Protein AF-A0A9Q1G756-F1 (afdb_monomer_lite)

Organism: Synaphobranchus kaupii (NCBI:txid118154)

Structure (mmCIF, N/CA/C/O backbone):
data_AF-A0A9Q1G756-F1
#
_entry.id   AF-A0A9Q1G756-F1
#
loop_
_atom_site.group_PDB
_atom_site.id
_atom_site.type_symbol
_atom_site.label_atom_id
_atom_site.label_alt_id
_atom_site.label_comp_id
_atom_site.label_asym_id
_atom_site.label_entity_id
_atom_site.label_seq_id
_atom_site.pdbx_PDB_ins_code
_atom_site.Cartn_x
_atom_site.Cartn_y
_atom_site.Cartn_z
_atom_site.occupancy
_atom_site.B_iso_or_equiv
_atom_site.auth_seq_id
_atom_site.auth_comp_id
_atom_site.auth_asym_id
_atom_site.auth_atom_id
_atom_site.pdbx_PDB_model_num
ATOM 1 N N . MET A 1 1 ? 41.871 5.205 4.330 1.00 36.72 1 MET A N 1
ATOM 2 C CA . MET A 1 1 ? 41.999 3.958 3.550 1.00 36.72 1 MET A CA 1
ATOM 3 C C . MET A 1 1 ? 41.182 4.096 2.281 1.00 36.72 1 MET A C 1
ATOM 5 O O . MET A 1 1 ? 39.964 4.141 2.360 1.00 36.72 1 MET A O 1
ATOM 9 N N . LEU A 1 2 ? 41.856 4.218 1.143 1.00 30.52 2 LEU A N 1
ATOM 10 C CA . LEU A 1 2 ? 41.270 4.150 -0.192 1.00 30.52 2 LEU A CA 1
ATOM 11 C C . LEU A 1 2 ? 41.919 2.942 -0.859 1.00 30.52 2 LEU A C 1
ATOM 13 O O . LEU A 1 2 ? 43.144 2.889 -0.937 1.00 30.52 2 LEU A O 1
ATOM 17 N N . ILE A 1 3 ? 41.120 1.962 -1.270 1.00 39.44 3 ILE A N 1
ATOM 18 C CA . ILE A 1 3 ? 41.608 0.823 -2.048 1.00 39.44 3 ILE A CA 1
ATOM 19 C C . ILE A 1 3 ? 41.191 1.074 -3.495 1.00 39.44 3 ILE A C 1
ATOM 21 O O . ILE A 1 3 ? 40.016 0.964 -3.834 1.00 39.44 3 ILE A O 1
ATOM 25 N N . LEU A 1 4 ? 42.160 1.451 -4.330 1.00 35.72 4 LEU A N 1
ATOM 26 C CA . LEU A 1 4 ? 42.050 1.381 -5.784 1.00 35.72 4 LEU A CA 1
ATOM 27 C C . LEU A 1 4 ? 42.491 -0.019 -6.217 1.00 35.72 4 LEU A C 1
ATOM 29 O O . LEU A 1 4 ? 43.625 -0.413 -5.955 1.00 35.72 4 LEU A O 1
ATOM 33 N N . TYR A 1 5 ? 41.611 -0.757 -6.891 1.00 41.09 5 TYR A N 1
ATOM 34 C CA . TYR A 1 5 ? 42.001 -1.968 -7.608 1.00 41.09 5 TYR A CA 1
ATOM 35 C C . TYR A 1 5 ? 42.396 -1.591 -9.035 1.00 41.09 5 TYR A C 1
ATOM 37 O O . TYR A 1 5 ? 41.554 -1.212 -9.846 1.00 41.09 5 TYR A O 1
ATOM 45 N N . GLN A 1 6 ? 43.689 -1.698 -9.326 1.00 36.59 6 GLN A N 1
ATOM 46 C CA . GLN A 1 6 ? 44.251 -1.627 -10.668 1.00 36.59 6 GLN A CA 1
ATOM 47 C C . GLN A 1 6 ? 44.538 -3.063 -11.115 1.00 36.59 6 GLN A C 1
ATOM 49 O O . GLN A 1 6 ? 45.403 -3.726 -10.547 1.00 36.59 6 GLN A O 1
ATOM 54 N N . TYR A 1 7 ? 43.787 -3.572 -12.093 1.00 43.84 7 TYR A N 1
ATOM 55 C CA . TYR A 1 7 ? 44.081 -4.867 -12.706 1.00 43.84 7 TYR A CA 1
ATOM 56 C C . TYR A 1 7 ? 45.117 -4.679 -13.816 1.00 43.84 7 TYR A C 1
ATOM 58 O O . TYR A 1 7 ? 44.884 -3.965 -14.790 1.00 43.84 7 TYR A O 1
ATOM 66 N N . VAL A 1 8 ? 46.271 -5.321 -13.642 1.00 44.47 8 VAL A N 1
ATOM 67 C CA . VAL A 1 8 ? 47.322 -5.461 -14.652 1.00 44.47 8 VAL A CA 1
ATOM 68 C C . VAL A 1 8 ? 46.972 -6.673 -15.515 1.00 44.47 8 VAL A C 1
ATOM 70 O O . VAL A 1 8 ? 46.872 -7.781 -14.994 1.00 44.47 8 VAL A O 1
ATOM 73 N N . ALA A 1 9 ? 46.786 -6.479 -16.820 1.00 40.88 9 ALA A N 1
ATOM 74 C CA . ALA A 1 9 ? 46.689 -7.572 -17.786 1.00 40.88 9 ALA A CA 1
ATOM 75 C C . ALA A 1 9 ? 48.068 -7.803 -18.430 1.00 40.88 9 ALA A C 1
ATOM 77 O O . ALA A 1 9 ? 48.611 -6.859 -19.010 1.00 40.88 9 ALA A O 1
ATOM 78 N N . PRO A 1 10 ? 48.652 -9.013 -18.365 1.00 44.59 10 PRO A N 1
ATOM 79 C CA . PRO A 1 10 ? 49.836 -9.341 -19.139 1.00 44.59 10 PRO A CA 1
ATOM 80 C C . PRO A 1 10 ? 49.457 -10.061 -20.442 1.00 44.59 10 PRO A C 1
ATOM 82 O O . PRO A 1 10 ? 48.796 -11.092 -20.417 1.00 44.59 10 PRO A O 1
ATOM 85 N N . GLY A 1 11 ? 49.964 -9.537 -21.561 1.00 39.94 11 GLY A N 1
ATOM 86 C CA . GLY A 1 11 ? 50.503 -10.352 -22.655 1.00 39.94 11 GLY A CA 1
ATOM 87 C C . GLY A 1 11 ? 49.522 -10.965 -23.658 1.00 39.94 11 GLY A C 1
ATOM 88 O O . GLY A 1 11 ? 48.897 -11.988 -23.415 1.00 39.94 11 GLY A O 1
ATOM 89 N N . VAL A 1 12 ? 49.514 -10.395 -24.862 1.00 44.78 12 VAL A N 1
ATOM 90 C CA . VAL A 1 12 ? 49.176 -11.089 -26.114 1.00 44.78 12 VAL A CA 1
ATOM 91 C C . VAL A 1 12 ? 50.293 -12.083 -26.482 1.00 44.78 12 VAL A C 1
ATOM 93 O O . VAL A 1 12 ? 51.453 -11.727 -26.309 1.00 44.78 12 VAL A O 1
ATOM 96 N N . MET A 1 13 ? 49.967 -13.296 -26.965 1.00 34.03 13 MET A N 1
ATOM 97 C CA . MET A 1 13 ? 50.535 -13.969 -28.163 1.00 34.03 13 MET A CA 1
ATOM 98 C C . MET A 1 13 ? 50.013 -15.424 -28.332 1.00 34.03 13 MET A C 1
ATOM 100 O O . MET A 1 13 ? 49.962 -16.206 -27.389 1.00 34.03 13 MET A O 1
ATOM 104 N N . ASN A 1 14 ? 49.650 -15.740 -29.581 1.00 42.47 14 ASN A N 1
ATOM 105 C CA . ASN A 1 14 ? 49.096 -16.969 -30.186 1.00 42.47 14 ASN A CA 1
ATOM 106 C C . ASN A 1 14 ? 49.758 -18.328 -29.853 1.00 42.47 14 ASN A C 1
ATOM 108 O O . ASN A 1 14 ? 50.977 -18.437 -29.922 1.00 42.47 14 ASN A O 1
ATOM 112 N N . PHE A 1 15 ? 48.941 -19.394 -29.774 1.00 35.62 15 PHE A N 1
ATOM 113 C CA . PHE A 1 15 ? 49.249 -20.749 -30.281 1.00 35.62 15 PHE A CA 1
ATOM 114 C C . PHE A 1 15 ? 47.938 -21.472 -30.662 1.00 35.62 15 PHE A C 1
ATOM 116 O O . PHE A 1 15 ? 46.960 -21.402 -29.923 1.00 35.62 15 PHE A O 1
ATOM 123 N N . GLY A 1 16 ? 47.886 -22.097 -31.843 1.00 35.12 16 GLY A N 1
ATOM 124 C CA . GLY A 1 16 ? 46.659 -22.654 -32.429 1.00 35.12 16 GLY A CA 1
ATOM 125 C C . GLY A 1 16 ? 46.392 -24.149 -32.190 1.00 35.12 16 GLY A C 1
ATOM 126 O O . GLY A 1 16 ? 47.225 -24.860 -31.632 1.00 35.12 16 GLY A O 1
ATOM 127 N N . SER A 1 17 ? 45.260 -24.582 -32.781 1.00 37.69 17 SER A N 1
ATOM 128 C CA . SER A 1 17 ? 44.783 -25.953 -33.105 1.00 37.69 17 SER A CA 1
ATOM 129 C C . SER A 1 17 ? 43.887 -26.678 -32.075 1.00 37.69 17 SER A C 1
ATOM 131 O O . SER A 1 17 ? 44.065 -26.461 -30.881 1.00 37.69 17 SER A O 1
ATOM 133 N N . PRO A 1 18 ? 43.024 -27.649 -32.470 1.00 44.88 18 PRO A N 1
ATOM 134 C CA . PRO A 1 18 ? 42.264 -27.848 -33.716 1.00 44.88 18 PRO A CA 1
ATOM 135 C C . PRO A 1 18 ? 40.736 -27.991 -33.474 1.00 44.88 18 PRO A C 1
ATOM 137 O O . PRO A 1 18 ? 40.260 -28.110 -32.350 1.00 44.88 18 PRO A O 1
ATOM 140 N N . HIS A 1 19 ? 39.971 -28.006 -34.569 1.00 44.47 19 HIS A N 1
ATOM 141 C CA . HIS A 1 19 ? 38.538 -28.325 -34.655 1.00 44.47 19 HIS A CA 1
ATOM 142 C C . HIS A 1 19 ? 38.054 -29.434 -33.696 1.00 44.47 19 HIS A C 1
ATOM 144 O O . HIS A 1 19 ? 38.423 -30.598 -33.847 1.00 44.47 19 HIS A O 1
ATOM 150 N N . GLY A 1 20 ? 37.121 -29.083 -32.808 1.00 36.59 20 GLY A N 1
ATOM 151 C CA . GLY A 1 20 ? 36.162 -30.005 -32.206 1.00 36.59 20 GLY A CA 1
ATOM 152 C C . GLY A 1 20 ? 34.765 -29.622 -32.683 1.00 36.59 20 GLY A C 1
ATOM 153 O O . GLY A 1 20 ? 34.235 -28.595 -32.272 1.00 36.59 20 GLY A O 1
ATOM 154 N N . TYR A 1 21 ? 34.205 -30.420 -33.589 1.00 43.97 21 TYR A N 1
ATOM 155 C CA . TYR A 1 21 ? 32.816 -30.322 -34.026 1.00 43.97 21 TYR A CA 1
ATOM 156 C C . TYR A 1 21 ? 31.887 -30.571 -32.829 1.00 43.97 21 TYR A C 1
ATOM 158 O O . TYR A 1 21 ? 31.721 -31.716 -32.414 1.00 43.97 21 TYR A O 1
ATOM 166 N N . LEU A 1 22 ? 31.262 -29.521 -32.296 1.00 41.31 22 LEU A N 1
ATOM 167 C CA . LEU A 1 22 ? 29.959 -29.655 -31.655 1.00 41.31 22 LEU A CA 1
ATOM 168 C C . LEU A 1 22 ? 28.920 -29.179 -32.661 1.00 41.31 22 LEU A C 1
ATOM 170 O O . LEU A 1 22 ? 28.837 -28.001 -32.997 1.00 41.31 22 LEU A O 1
ATOM 174 N N . VAL A 1 23 ? 28.191 -30.153 -33.190 1.00 47.12 23 VAL A N 1
ATOM 175 C CA . VAL A 1 23 ? 26.960 -29.948 -33.940 1.00 47.12 23 VAL A CA 1
ATOM 176 C C . VAL A 1 23 ? 25.918 -29.483 -32.922 1.00 47.12 23 VAL A C 1
ATOM 178 O O . VAL A 1 23 ? 25.383 -30.303 -32.183 1.00 47.12 23 VAL A O 1
ATOM 181 N N . GLU A 1 24 ? 25.665 -28.179 -32.847 1.00 44.66 24 GLU A N 1
ATOM 182 C CA . GLU A 1 24 ? 24.368 -27.672 -32.389 1.00 44.66 24 GLU A CA 1
ATOM 183 C C . GLU A 1 24 ? 23.542 -27.374 -33.642 1.00 44.66 24 GLU A C 1
ATOM 185 O O . GLU A 1 24 ? 23.528 -26.269 -34.177 1.00 44.66 24 GLU A O 1
ATOM 190 N N . ASP A 1 25 ? 22.938 -28.442 -34.154 1.00 52.09 25 ASP A N 1
ATOM 191 C CA . ASP A 1 25 ? 21.842 -28.400 -35.113 1.00 52.09 25 ASP A CA 1
ATOM 192 C C . ASP A 1 25 ? 20.594 -27.906 -34.372 1.00 52.09 25 ASP A C 1
ATOM 194 O O . ASP A 1 25 ? 19.955 -28.681 -33.666 1.00 52.09 25 ASP A O 1
ATOM 198 N N . ASP A 1 26 ? 20.331 -26.596 -34.434 1.00 50.38 26 ASP A N 1
ATOM 199 C CA . ASP A 1 26 ? 18.970 -26.032 -34.352 1.00 50.38 26 ASP A CA 1
ATOM 200 C C . ASP A 1 26 ? 18.929 -24.548 -34.792 1.00 50.38 26 ASP A C 1
ATOM 202 O O . ASP A 1 26 ? 18.211 -23.703 -34.246 1.00 50.38 26 ASP A O 1
ATOM 206 N N . THR A 1 27 ? 19.737 -24.187 -35.794 1.00 51.59 27 THR A N 1
ATOM 207 C CA . THR A 1 27 ? 19.573 -22.911 -36.499 1.00 51.59 27 THR A CA 1
ATOM 208 C C . THR A 1 27 ? 18.469 -23.060 -37.549 1.00 51.59 27 THR A C 1
ATOM 210 O O . THR A 1 27 ? 18.607 -23.847 -38.480 1.00 51.59 27 THR A O 1
ATOM 213 N N . ASP A 1 28 ? 17.417 -22.245 -37.407 1.00 54.31 28 ASP A N 1
ATOM 214 C CA . ASP A 1 28 ? 16.529 -21.765 -38.487 1.00 54.31 28 ASP A CA 1
ATOM 215 C C . ASP A 1 28 ? 15.147 -22.429 -38.697 1.00 54.31 28 ASP A C 1
ATOM 217 O O . ASP A 1 28 ? 14.664 -22.531 -39.824 1.00 54.31 28 ASP A O 1
ATOM 221 N N . ILE A 1 29 ? 14.409 -22.761 -37.627 1.00 57.50 29 ILE A N 1
ATOM 222 C CA . ILE A 1 29 ? 12.973 -23.136 -37.736 1.00 57.50 29 ILE A CA 1
ATOM 223 C C . ILE A 1 29 ? 12.011 -21.931 -37.862 1.00 57.50 29 ILE A C 1
ATOM 225 O O . ILE A 1 29 ? 10.841 -22.107 -38.207 1.00 57.50 29 ILE A O 1
ATOM 229 N N . PHE A 1 30 ? 12.464 -20.689 -37.664 1.00 50.50 30 PHE A N 1
ATOM 230 C CA . PHE A 1 30 ? 11.600 -19.509 -37.813 1.00 50.50 30 PHE A CA 1
ATOM 231 C C . PHE A 1 30 ? 12.101 -18.570 -38.916 1.00 50.50 30 PHE A C 1
ATOM 233 O O . PHE A 1 30 ? 13.183 -17.995 -38.782 1.00 50.50 30 PHE A O 1
ATOM 240 N N . PRO A 1 31 ? 11.326 -18.366 -40.002 1.00 55.72 31 PRO A N 1
ATOM 241 C CA . PRO A 1 31 ? 11.677 -17.395 -41.017 1.00 55.72 31 PRO A CA 1
ATOM 242 C C . PRO A 1 31 ? 11.458 -16.000 -40.428 1.00 55.72 31 PRO A C 1
ATOM 244 O O . PRO A 1 31 ? 10.339 -15.623 -40.086 1.00 55.72 31 PRO A O 1
ATOM 247 N N . THR A 1 32 ? 12.551 -15.242 -40.356 1.00 59.50 32 THR A N 1
ATOM 248 C CA . THR A 1 32 ? 12.702 -13.860 -39.869 1.00 59.50 32 THR A CA 1
ATOM 249 C C . THR A 1 32 ? 12.809 -13.691 -38.341 1.00 59.50 32 THR A C 1
ATOM 251 O O . THR A 1 32 ? 11.870 -13.999 -37.606 1.00 59.50 32 THR A O 1
ATOM 254 N N . PRO A 1 33 ? 13.939 -13.154 -37.832 1.00 55.47 33 PRO A N 1
ATOM 255 C CA . PRO A 1 33 ? 14.019 -12.692 -36.458 1.00 55.47 33 PRO A CA 1
ATOM 256 C C . PRO A 1 33 ? 13.146 -11.442 -36.305 1.00 55.47 33 PRO A C 1
ATOM 258 O O . PRO A 1 33 ? 13.544 -10.339 -36.670 1.00 55.47 33 PRO A O 1
ATOM 261 N N . ASP A 1 34 ? 11.948 -11.656 -35.762 1.00 59.81 34 ASP A N 1
ATOM 262 C CA . ASP A 1 34 ? 11.254 -10.743 -34.856 1.00 59.81 34 ASP A CA 1
ATOM 263 C C . ASP A 1 34 ? 12.194 -9.709 -34.192 1.00 59.81 34 ASP A C 1
ATOM 265 O O . ASP A 1 34 ? 12.816 -10.134 -33.214 1.00 59.81 34 ASP A O 1
ATOM 269 N N . PRO A 1 35 ? 12.385 -8.430 -34.595 1.00 62.31 35 PRO A N 1
ATOM 270 C CA . PRO A 1 35 ? 13.198 -7.508 -33.788 1.00 62.31 35 PRO A CA 1
ATOM 271 C C . PRO A 1 35 ? 12.649 -7.324 -32.356 1.00 62.31 35 PRO A C 1
ATOM 273 O O . PRO A 1 35 ? 13.359 -6.829 -31.479 1.00 62.31 35 PRO A O 1
ATOM 276 N N . HIS A 1 36 ? 11.413 -7.762 -32.093 1.00 65.88 36 HIS A N 1
ATOM 277 C CA . HIS A 1 36 ? 10.785 -7.841 -30.777 1.00 65.88 36 HIS A CA 1
ATOM 278 C C . HIS A 1 36 ? 10.785 -9.245 -30.144 1.00 65.88 36 HIS A C 1
ATOM 280 O O . HIS A 1 36 ? 10.188 -9.421 -29.074 1.00 65.88 36 HIS A O 1
ATOM 286 N N . TYR A 1 37 ? 11.443 -10.250 -30.734 1.00 64.50 37 TYR A N 1
ATOM 287 C CA . TYR A 1 37 ? 11.501 -11.591 -30.151 1.00 64.50 37 TYR A CA 1
ATOM 288 C C . TYR A 1 37 ? 12.429 -11.622 -28.933 1.00 64.50 37 TYR A C 1
ATOM 290 O O . TYR A 1 37 ? 13.636 -11.844 -29.010 1.00 64.50 37 TYR A O 1
ATOM 298 N N . VAL A 1 38 ? 11.832 -11.412 -27.763 1.00 74.56 38 VAL A N 1
ATOM 299 C CA . VAL A 1 38 ? 12.474 -11.654 -26.472 1.00 74.56 38 VAL A CA 1
ATOM 300 C C . VAL A 1 38 ? 12.180 -13.094 -26.062 1.00 74.56 38 VAL A C 1
ATOM 302 O O . VAL A 1 38 ? 11.015 -13.486 -25.986 1.00 74.56 38 VAL A O 1
ATOM 305 N N . LYS A 1 39 ? 13.220 -13.882 -25.758 1.00 82.69 39 LYS A N 1
ATOM 306 C CA . LYS A 1 39 ? 13.091 -15.244 -25.211 1.00 82.69 39 LYS A CA 1
ATOM 307 C C . LYS A 1 39 ? 12.186 -15.222 -23.970 1.00 82.69 39 LYS A C 1
ATOM 309 O O . LYS A 1 39 ? 12.564 -14.670 -22.937 1.00 82.69 39 LYS A O 1
ATOM 314 N N . LYS A 1 40 ? 10.990 -15.810 -24.067 1.00 85.50 40 LYS A N 1
ATOM 315 C CA . LYS A 1 40 ? 10.018 -15.879 -22.963 1.00 85.50 40 LYS A CA 1
ATOM 316 C C . LYS A 1 40 ? 10.264 -17.128 -22.121 1.00 85.50 40 LYS A C 1
ATOM 318 O O . LYS A 1 40 ? 10.485 -18.209 -22.659 1.00 85.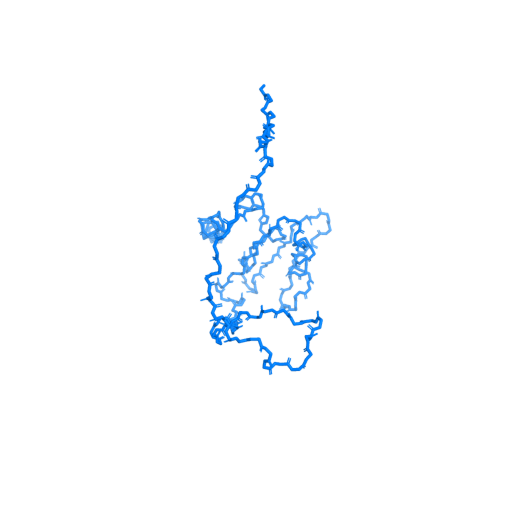50 40 LYS A O 1
ATOM 323 N N . TYR A 1 41 ? 10.212 -16.978 -20.802 1.00 88.12 41 TYR A N 1
ATOM 324 C CA . TYR A 1 41 ? 10.204 -18.113 -19.883 1.00 88.12 41 TYR A CA 1
ATOM 325 C C . TYR A 1 41 ? 8.810 -18.758 -19.860 1.00 88.12 41 TYR A C 1
ATOM 327 O O . TYR A 1 41 ? 7.801 -18.050 -19.862 1.00 88.12 41 TYR A O 1
ATOM 335 N N . TYR A 1 42 ? 8.750 -20.091 -19.836 1.00 90.31 42 TYR A N 1
ATOM 336 C CA . TYR A 1 42 ? 7.492 -20.834 -19.763 1.00 90.31 42 TYR A CA 1
ATOM 337 C C . TYR A 1 42 ? 7.007 -20.909 -18.313 1.00 90.31 42 TYR A C 1
ATOM 339 O O . TYR A 1 42 ? 7.456 -21.750 -17.537 1.00 90.31 42 TYR A O 1
ATOM 347 N N . PHE A 1 43 ? 6.079 -20.025 -17.951 1.00 93.00 43 PHE A N 1
ATOM 348 C CA . PHE A 1 43 ? 5.400 -20.070 -16.658 1.00 93.00 43 PHE A CA 1
ATOM 349 C C . PHE A 1 43 ? 4.194 -21.023 -16.714 1.00 93.00 43 PHE A C 1
ATOM 351 O O . PHE A 1 43 ? 3.389 -20.918 -17.644 1.00 93.00 43 PHE A O 1
ATOM 358 N N . PRO A 1 44 ? 4.013 -21.932 -15.737 1.00 93.00 44 PRO A N 1
ATOM 359 C CA . PRO A 1 44 ? 2.771 -22.687 -15.612 1.00 93.00 44 PRO A CA 1
ATOM 360 C C . PRO A 1 44 ? 1.611 -21.742 -15.260 1.00 93.00 44 PRO A C 1
ATOM 362 O O . PRO A 1 44 ? 1.813 -20.713 -14.619 1.00 93.00 44 PRO A O 1
ATOM 365 N N . ILE A 1 45 ? 0.376 -22.106 -15.623 1.00 92.44 45 ILE A N 1
ATOM 366 C CA . ILE A 1 45 ? -0.821 -21.255 -15.429 1.00 92.44 45 ILE A CA 1
ATOM 367 C C . ILE A 1 45 ? -0.969 -20.802 -13.968 1.00 92.44 45 ILE A C 1
ATOM 369 O O . ILE A 1 45 ? -1.260 -19.637 -13.711 1.00 92.44 45 ILE A O 1
ATOM 373 N N . ARG A 1 46 ? -0.650 -21.683 -13.011 1.00 91.81 46 ARG A N 1
ATOM 374 C CA . ARG A 1 46 ? -0.652 -21.378 -11.569 1.00 91.81 46 ARG A CA 1
ATOM 375 C C . ARG A 1 46 ? 0.265 -20.218 -11.161 1.00 91.81 46 ARG A C 1
ATOM 377 O O . ARG A 1 46 ? 0.036 -19.610 -10.124 1.00 91.81 46 ARG A O 1
ATOM 384 N N . ASP A 1 47 ? 1.304 -19.911 -11.937 1.00 91.81 47 ASP A N 1
ATOM 385 C CA . ASP A 1 47 ? 2.225 -18.804 -11.653 1.00 91.81 47 ASP A CA 1
ATOM 386 C C . ASP A 1 47 ? 1.740 -17.482 -12.263 1.00 91.81 47 ASP A C 1
ATOM 388 O O . ASP A 1 47 ? 2.142 -16.414 -11.804 1.00 91.81 47 ASP A O 1
ATOM 392 N N . LEU A 1 48 ? 0.849 -17.551 -13.256 1.00 92.94 48 LEU A N 1
ATOM 393 C CA . LEU A 1 48 ? 0.256 -16.396 -13.932 1.00 92.94 48 LEU A CA 1
ATOM 394 C C . LEU A 1 48 ? -1.066 -15.968 -13.288 1.00 92.94 48 LEU A C 1
ATOM 396 O O . LEU A 1 48 ? -1.350 -14.776 -13.185 1.00 92.94 48 LEU A O 1
ATOM 400 N N . GLU A 1 49 ? -1.874 -16.929 -12.842 1.00 93.88 49 GLU A N 1
ATOM 401 C CA . GLU A 1 49 ? -3.168 -16.655 -12.229 1.00 93.88 49 GLU A CA 1
ATOM 402 C C . GLU A 1 49 ? -2.990 -16.153 -10.788 1.00 93.88 49 GLU A C 1
ATOM 404 O O . GLU A 1 49 ? -2.412 -16.819 -9.923 1.00 93.88 49 GLU A O 1
ATOM 409 N N . ARG A 1 50 ? -3.457 -14.929 -10.530 1.00 93.81 50 ARG A N 1
ATOM 410 C CA . ARG A 1 50 ? -3.420 -14.271 -9.217 1.00 93.81 50 ARG A CA 1
ATOM 411 C C . ARG A 1 50 ? -4.807 -13.743 -8.877 1.00 93.81 50 ARG A C 1
ATOM 413 O O . ARG A 1 50 ? -5.028 -12.537 -8.806 1.00 93.81 50 ARG A O 1
ATOM 420 N N . THR A 1 51 ? -5.738 -14.667 -8.691 1.00 93.19 51 THR A N 1
ATOM 421 C CA . THR A 1 51 ? -7.091 -14.361 -8.225 1.00 93.19 51 THR A CA 1
ATOM 422 C C . THR A 1 51 ? -7.113 -14.474 -6.705 1.00 93.19 51 THR A C 1
ATOM 424 O O . THR A 1 51 ? -6.848 -15.542 -6.159 1.00 93.19 51 THR A O 1
ATOM 427 N N . VAL A 1 52 ? -7.383 -13.363 -6.020 1.00 93.38 52 VAL A N 1
ATOM 428 C CA . VAL A 1 52 ? -7.522 -13.305 -4.559 1.00 93.38 52 VAL A CA 1
ATOM 429 C C . VAL A 1 52 ? -8.894 -12.725 -4.255 1.00 93.38 52 VAL A C 1
ATOM 431 O O . VAL A 1 52 ? -9.202 -11.624 -4.711 1.00 93.38 52 VAL A O 1
ATOM 434 N N . ASP A 1 53 ? -9.707 -13.462 -3.502 1.00 94.44 53 ASP A N 1
ATOM 435 C CA . ASP A 1 53 ? -10.956 -12.940 -2.952 1.00 94.44 53 ASP A CA 1
ATOM 436 C C . ASP A 1 53 ? -10.614 -12.071 -1.738 1.00 94.44 53 ASP A C 1
ATOM 438 O O . ASP A 1 53 ? -10.260 -12.584 -0.681 1.00 94.44 53 ASP A O 1
ATOM 442 N N . PHE A 1 54 ? -10.568 -10.754 -1.938 1.00 94.31 54 PHE A N 1
ATOM 443 C CA . PHE A 1 54 ? -10.126 -9.809 -0.915 1.00 94.31 54 PHE A CA 1
ATOM 444 C C . PHE A 1 54 ? -11.315 -9.285 -0.108 1.00 94.31 54 PHE A C 1
ATOM 446 O O . PHE A 1 54 ? -12.105 -8.469 -0.598 1.00 94.31 54 PHE A O 1
ATOM 453 N N . GLU A 1 55 ? -11.395 -9.669 1.165 1.00 93.81 55 GLU A N 1
ATOM 454 C CA . GLU A 1 55 ? -12.475 -9.254 2.050 1.00 93.81 55 GLU A CA 1
ATOM 455 C C . GLU A 1 55 ? -12.082 -8.020 2.878 1.00 93.81 55 GLU A C 1
ATOM 457 O O . GLU A 1 55 ? -11.576 -8.099 4.000 1.00 93.81 55 GLU A O 1
ATOM 462 N N . ILE A 1 56 ? -12.395 -6.823 2.368 1.00 93.00 56 ILE A N 1
ATOM 463 C CA . ILE A 1 56 ? -12.084 -5.568 3.082 1.00 93.00 56 ILE A CA 1
ATOM 464 C C . ILE A 1 56 ? -12.764 -5.464 4.461 1.00 93.00 56 ILE A C 1
ATOM 466 O O . ILE A 1 56 ? -12.232 -4.824 5.372 1.00 93.00 56 ILE A O 1
ATOM 470 N N . LYS A 1 57 ? -13.939 -6.088 4.624 1.00 91.56 57 LYS A N 1
ATOM 471 C CA . LYS A 1 57 ? -14.702 -6.128 5.886 1.00 91.56 57 LYS A CA 1
ATOM 472 C C . LYS A 1 57 ? -14.200 -7.208 6.855 1.00 91.56 57 LYS A C 1
ATOM 474 O O . LYS A 1 57 ? -14.529 -7.123 8.039 1.00 91.56 57 LYS A O 1
ATOM 479 N N . GLY A 1 58 ? -13.433 -8.173 6.352 1.00 91.62 58 GLY A N 1
ATOM 480 C CA . GLY A 1 58 ? -12.821 -9.256 7.110 1.00 91.62 58 GLY A CA 1
ATOM 481 C C . GLY A 1 58 ? -11.511 -8.827 7.759 1.00 91.62 58 GLY A C 1
ATOM 482 O O . GLY A 1 58 ? -11.351 -7.676 8.168 1.00 91.62 58 GLY A O 1
ATOM 483 N N . GLU A 1 59 ? -10.559 -9.753 7.827 1.00 91.50 59 GLU A N 1
ATOM 484 C CA . GLU A 1 59 ? -9.247 -9.553 8.461 1.00 91.50 59 GLU A CA 1
ATOM 485 C C . GLU A 1 59 ? -8.109 -9.344 7.445 1.00 91.50 59 GLU A C 1
ATOM 487 O O . GLU A 1 59 ? -6.963 -9.109 7.829 1.00 91.50 59 GLU A O 1
ATOM 492 N N . ASP A 1 60 ? -8.411 -9.339 6.144 1.00 94.94 60 ASP A N 1
ATOM 493 C CA . ASP A 1 60 ? -7.396 -9.259 5.092 1.00 94.94 60 ASP A CA 1
ATOM 494 C C . ASP A 1 60 ? -6.684 -7.909 5.078 1.00 94.94 60 ASP A C 1
ATOM 496 O O . ASP A 1 60 ? -7.314 -6.851 5.191 1.00 94.94 60 ASP A O 1
ATOM 500 N N . VAL A 1 61 ? -5.359 -7.929 4.922 1.00 95.56 61 VAL A N 1
ATOM 501 C CA . VAL A 1 61 ? -4.532 -6.720 4.849 1.00 95.56 61 VAL A CA 1
ATOM 502 C C . VAL A 1 61 ? -3.618 -6.782 3.637 1.00 95.56 61 VAL A C 1
ATOM 504 O O . VAL A 1 61 ? -2.829 -7.710 3.477 1.00 95.56 61 VAL A O 1
ATOM 507 N N . ILE A 1 62 ? -3.658 -5.733 2.817 1.00 96.94 62 ILE A N 1
ATOM 508 C CA . ILE A 1 62 ? -2.695 -5.545 1.731 1.00 96.94 62 ILE A CA 1
ATOM 509 C C . ILE A 1 62 ? -1.432 -4.907 2.305 1.00 96.94 62 ILE A C 1
ATOM 511 O O . ILE A 1 62 ? -1.492 -3.838 2.913 1.00 96.94 62 ILE A O 1
ATOM 515 N N . VAL A 1 63 ? -0.274 -5.523 2.073 1.00 97.50 63 VAL A N 1
ATOM 516 C CA . VAL A 1 63 ? 1.033 -4.975 2.458 1.00 97.50 63 VAL A CA 1
ATOM 517 C C . VAL A 1 63 ? 1.763 -4.494 1.210 1.00 97.50 63 VAL A C 1
ATOM 519 O O . VAL A 1 63 ? 2.148 -5.289 0.357 1.00 97.50 63 VAL A O 1
ATOM 522 N N . PHE A 1 64 ? 1.976 -3.183 1.098 1.00 98.06 64 PHE A N 1
ATOM 523 C CA . PHE A 1 64 ? 2.721 -2.601 -0.015 1.00 98.06 64 PHE A CA 1
ATOM 524 C C . PHE A 1 64 ? 4.205 -2.430 0.337 1.00 98.06 64 PHE A C 1
ATOM 526 O O . PHE A 1 64 ? 4.591 -1.477 1.024 1.00 98.06 64 PHE A O 1
ATOM 533 N N . LEU A 1 65 ? 5.038 -3.336 -0.182 1.00 97.88 65 LEU A N 1
ATOM 534 C CA . LEU A 1 65 ? 6.498 -3.245 -0.128 1.00 97.88 65 LEU A CA 1
ATOM 535 C C . LEU A 1 65 ? 6.991 -2.194 -1.135 1.00 97.88 65 LEU A C 1
ATOM 537 O O . LEU A 1 65 ? 6.901 -2.370 -2.349 1.00 97.88 65 LEU A O 1
ATOM 541 N N . HIS A 1 66 ? 7.519 -1.078 -0.629 1.00 97.50 66 HIS A N 1
ATOM 542 C CA . HIS A 1 66 ? 7.951 0.053 -1.452 1.00 97.50 66 HIS A CA 1
ATOM 543 C C . HIS A 1 66 ? 9.471 0.063 -1.666 1.00 97.50 66 HIS A C 1
ATOM 545 O O . HIS A 1 66 ? 10.216 0.665 -0.888 1.00 97.50 66 HIS A O 1
ATOM 551 N N . ILE A 1 67 ? 9.915 -0.511 -2.787 1.00 96.94 67 ILE A N 1
ATOM 552 C CA . ILE A 1 67 ? 11.318 -0.466 -3.227 1.00 96.94 67 ILE A CA 1
ATOM 553 C C . ILE A 1 67 ? 11.655 0.933 -3.751 1.00 96.94 67 ILE A C 1
ATOM 555 O O . ILE A 1 67 ? 10.878 1.568 -4.470 1.00 96.94 67 ILE A O 1
ATOM 559 N N . GLN A 1 68 ? 12.828 1.436 -3.391 1.00 96.62 68 GLN A N 1
ATOM 560 C CA . GLN A 1 68 ? 13.266 2.781 -3.747 1.00 96.62 68 GLN A CA 1
ATOM 561 C C . GLN A 1 68 ? 13.326 2.971 -5.268 1.00 96.62 68 GLN A C 1
ATOM 563 O O . GLN A 1 68 ? 13.707 2.077 -6.012 1.00 96.62 68 GLN A O 1
ATOM 568 N N . LYS A 1 69 ? 12.944 4.169 -5.726 1.00 97.12 69 LYS A N 1
ATOM 569 C CA . LYS A 1 69 ? 13.017 4.601 -7.136 1.00 97.12 69 LYS A CA 1
ATOM 570 C C . LYS A 1 69 ? 12.187 3.781 -8.141 1.00 97.12 69 LYS A C 1
ATOM 572 O O . LYS A 1 69 ? 12.286 4.035 -9.331 1.00 97.12 69 LYS A O 1
ATOM 577 N N . THR A 1 70 ? 11.275 2.928 -7.678 1.00 97.50 70 THR A N 1
ATOM 578 C CA . THR A 1 70 ? 10.369 2.122 -8.529 1.00 97.50 70 THR A CA 1
ATOM 579 C C . THR A 1 70 ? 9.025 2.796 -8.840 1.00 97.50 70 THR A C 1
ATOM 581 O O . THR A 1 70 ? 8.052 2.142 -9.194 1.00 97.50 70 THR A O 1
ATOM 584 N N . GLY A 1 71 ? 8.906 4.113 -8.638 1.00 97.25 71 GLY A N 1
ATOM 585 C CA . GLY A 1 71 ? 7.618 4.808 -8.784 1.00 97.25 71 GLY A CA 1
ATOM 586 C C . GLY A 1 71 ? 6.606 4.517 -7.664 1.00 97.25 71 GLY A C 1
ATOM 587 O O . GLY A 1 71 ? 5.467 4.982 -7.724 1.00 97.25 71 GLY A O 1
ATOM 588 N N . GLY A 1 72 ? 7.015 3.840 -6.584 1.00 96.81 72 GLY A N 1
ATOM 589 C CA . GLY A 1 72 ? 6.126 3.483 -5.474 1.00 96.81 72 GLY A CA 1
ATOM 590 C C . GLY A 1 72 ? 5.505 4.666 -4.718 1.00 96.81 72 GLY A C 1
ATOM 591 O O . GLY A 1 72 ? 4.509 4.501 -4.021 1.00 96.81 72 GLY A O 1
ATOM 592 N N . THR A 1 73 ? 6.015 5.891 -4.895 1.00 95.81 73 THR A N 1
ATOM 593 C CA . THR A 1 73 ? 5.332 7.105 -4.408 1.00 95.81 73 THR A CA 1
ATOM 594 C C . THR A 1 73 ? 4.034 7.374 -5.173 1.00 95.81 73 THR A C 1
ATOM 596 O O . THR A 1 73 ? 3.029 7.699 -4.549 1.00 95.81 73 THR A O 1
ATOM 599 N N . THR A 1 74 ? 4.036 7.223 -6.498 1.00 97.31 74 THR A N 1
ATOM 600 C CA . THR A 1 74 ? 2.835 7.388 -7.329 1.00 97.31 74 THR A CA 1
ATOM 601 C C . THR A 1 74 ? 1.870 6.238 -7.084 1.00 97.31 74 THR A C 1
ATOM 603 O O . THR A 1 74 ? 0.711 6.471 -6.751 1.00 97.31 74 THR A O 1
ATOM 606 N N . PHE A 1 75 ? 2.369 5.000 -7.136 1.00 98.00 75 PHE A N 1
ATOM 607 C CA . PHE A 1 75 ? 1.547 3.818 -6.885 1.00 98.00 75 PHE A CA 1
ATOM 608 C C . PHE A 1 75 ? 0.917 3.838 -5.485 1.00 98.00 75 PHE A C 1
ATOM 610 O O . PHE A 1 75 ? -0.289 3.675 -5.338 1.00 98.00 75 PHE A O 1
ATOM 617 N N . GLY A 1 76 ? 1.701 4.160 -4.452 1.00 96.81 76 GLY A N 1
ATOM 618 C CA . GLY A 1 76 ? 1.192 4.263 -3.089 1.00 96.81 76 GLY A CA 1
ATOM 619 C C . GLY A 1 76 ? 0.128 5.351 -2.908 1.00 96.81 76 GLY A C 1
ATOM 620 O O . GLY A 1 76 ? -0.783 5.158 -2.110 1.00 96.81 76 GLY A O 1
ATOM 621 N N . ARG A 1 77 ? 0.207 6.475 -3.640 1.00 96.31 77 ARG A N 1
ATOM 622 C CA . ARG A 1 77 ? -0.860 7.494 -3.638 1.00 96.31 77 ARG A CA 1
ATOM 623 C C . ARG A 1 77 ? -2.140 6.955 -4.265 1.00 96.31 77 ARG A C 1
ATOM 625 O O . ARG A 1 77 ? -3.206 7.155 -3.697 1.00 96.31 77 ARG A O 1
ATOM 632 N N . HIS A 1 78 ? -2.036 6.218 -5.371 1.0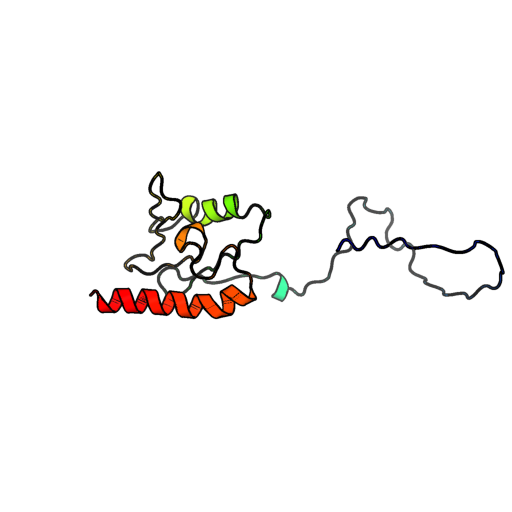0 96.94 78 HIS A N 1
ATOM 633 C CA . HIS A 1 78 ? -3.201 5.587 -5.989 1.00 96.94 78 HIS A CA 1
ATOM 634 C C . HIS A 1 78 ? -3.907 4.608 -5.046 1.00 96.94 78 HIS A C 1
ATOM 636 O O . HIS A 1 78 ? -5.133 4.613 -5.010 1.00 96.94 78 HIS A O 1
ATOM 642 N N . LEU A 1 79 ? -3.166 3.849 -4.230 1.00 96.94 79 LEU A N 1
ATOM 643 C CA . LEU A 1 79 ? -3.765 2.931 -3.252 1.00 96.94 79 LEU A CA 1
ATOM 644 C C . LEU A 1 79 ? -4.637 3.638 -2.205 1.00 96.94 79 LEU A C 1
ATOM 646 O O . LEU A 1 79 ? -5.632 3.072 -1.765 1.00 96.94 79 LEU A O 1
ATOM 650 N N . VAL A 1 80 ? -4.279 4.861 -1.802 1.00 96.62 80 VAL A N 1
ATOM 651 C CA . VAL A 1 80 ? -5.015 5.605 -0.765 1.00 96.62 80 VAL A CA 1
ATOM 652 C C . VAL A 1 80 ? -6.037 6.600 -1.325 1.00 96.62 80 VAL A C 1
ATOM 654 O O . VAL A 1 80 ? -6.948 6.983 -0.601 1.00 96.62 80 VAL A O 1
ATOM 657 N N . GLN A 1 81 ? -5.902 7.031 -2.585 1.00 95.00 81 GLN A N 1
ATOM 658 C CA . GLN A 1 81 ? -6.744 8.081 -3.185 1.00 95.00 81 GLN A CA 1
ATOM 659 C C . GLN A 1 81 ? -7.624 7.607 -4.349 1.00 95.00 81 GLN A C 1
ATOM 661 O O . GLN A 1 81 ? -8.666 8.210 -4.587 1.00 95.00 81 GLN A O 1
ATOM 666 N N . ASN A 1 82 ? -7.234 6.555 -5.078 1.00 94.56 82 ASN A N 1
ATOM 667 C CA . ASN A 1 82 ? -7.842 6.217 -6.375 1.00 94.56 82 ASN A CA 1
ATOM 668 C C . ASN A 1 82 ? -8.480 4.821 -6.426 1.00 94.56 82 ASN A C 1
ATOM 670 O O . ASN A 1 82 ? -8.930 4.396 -7.491 1.00 94.56 82 ASN A O 1
ATOM 674 N N . VAL A 1 83 ? -8.540 4.105 -5.304 1.00 93.12 83 VAL A N 1
ATOM 675 C CA . VAL A 1 83 ? -9.292 2.849 -5.210 1.00 93.12 83 VAL A CA 1
ATOM 676 C C . VAL A 1 83 ? -10.759 3.173 -4.931 1.00 93.12 83 VAL A C 1
ATOM 678 O O . VAL A 1 83 ? -11.070 3.964 -4.042 1.00 93.12 83 VAL A O 1
ATOM 681 N N . ARG A 1 84 ? -11.674 2.565 -5.692 1.00 92.31 84 ARG A N 1
ATOM 682 C CA . ARG A 1 84 ? -13.119 2.697 -5.463 1.00 92.31 84 ARG A CA 1
ATOM 683 C C . ARG A 1 84 ? -13.523 1.810 -4.288 1.00 92.31 84 ARG A C 1
ATOM 685 O O . ARG A 1 84 ? -13.566 0.594 -4.428 1.00 92.31 84 ARG A O 1
ATOM 692 N N . LEU A 1 85 ? -13.793 2.426 -3.142 1.00 91.75 85 LEU A N 1
ATOM 693 C CA . LEU A 1 85 ? -14.139 1.754 -1.889 1.00 91.75 85 LEU A CA 1
ATOM 694 C C . LEU A 1 85 ? -15.500 2.236 -1.384 1.00 91.75 85 LEU A C 1
ATOM 696 O O . LEU A 1 85 ? -15.884 3.373 -1.647 1.00 91.75 85 LEU A O 1
ATOM 700 N N . GLU A 1 86 ? -16.188 1.396 -0.607 1.00 90.19 86 GLU A N 1
ATOM 701 C CA . GLU A 1 86 ? -17.402 1.794 0.125 1.00 90.19 86 GLU A CA 1
ATOM 702 C C . GLU A 1 86 ? -17.101 2.935 1.110 1.00 90.19 86 GLU A C 1
ATOM 704 O O . GLU A 1 86 ? -17.852 3.901 1.203 1.00 90.19 86 GLU A O 1
ATOM 709 N N . VAL A 1 87 ? -15.956 2.845 1.797 1.00 92.44 87 VAL A N 1
ATOM 710 C CA . VAL A 1 87 ? -15.432 3.888 2.684 1.00 92.44 87 VAL A CA 1
ATOM 711 C C . VAL A 1 87 ? -14.032 4.287 2.197 1.00 92.44 87 VAL A C 1
ATOM 713 O O . VAL A 1 87 ? -13.118 3.460 2.260 1.00 92.44 87 VAL A O 1
ATOM 716 N N . PRO A 1 88 ? -13.833 5.518 1.689 1.00 94.62 88 PRO A N 1
ATOM 717 C CA . PRO A 1 88 ? -12.527 5.980 1.227 1.00 94.62 88 PRO A CA 1
ATOM 718 C C . PRO A 1 88 ? -11.576 6.274 2.398 1.00 94.62 88 PRO A C 1
ATOM 720 O O . PRO A 1 88 ? -12.004 6.503 3.530 1.00 94.62 88 PRO A O 1
ATOM 723 N N . CYS A 1 89 ? -10.269 6.311 2.126 1.00 95.88 89 CYS A N 1
ATOM 724 C CA . CYS A 1 89 ? -9.289 6.737 3.125 1.00 95.88 89 CYS A CA 1
ATOM 725 C C . CYS A 1 89 ? -9.419 8.241 3.439 1.00 95.88 89 CYS A C 1
ATOM 727 O O . CYS A 1 89 ? -9.546 9.061 2.531 1.00 95.88 89 CYS A O 1
ATOM 729 N N . ASP A 1 90 ? -9.289 8.625 4.714 1.00 95.06 90 ASP A N 1
ATOM 730 C CA . ASP A 1 90 ? -9.227 10.035 5.133 1.00 95.06 90 ASP A CA 1
ATOM 731 C C . ASP A 1 90 ? -7.794 10.571 4.970 1.00 95.06 90 ASP A C 1
ATOM 733 O O . ASP A 1 90 ? -6.896 10.258 5.762 1.00 95.06 90 ASP A O 1
ATOM 737 N N . CYS A 1 91 ? -7.566 11.356 3.915 1.00 95.44 91 CYS A N 1
ATOM 738 C CA . CYS A 1 91 ? -6.296 12.012 3.607 1.00 95.44 91 CYS A CA 1
ATOM 739 C C . CYS A 1 91 ? -6.400 13.526 3.848 1.00 95.44 91 CYS A C 1
ATOM 741 O O . CYS A 1 91 ? -6.901 14.263 2.999 1.00 95.44 91 CYS A O 1
ATOM 743 N N . ARG A 1 92 ? -5.868 14.021 4.970 1.00 92.69 92 ARG A N 1
ATOM 744 C CA . ARG A 1 92 ? -5.904 15.458 5.290 1.00 92.69 92 ARG A CA 1
ATOM 745 C C . ARG A 1 92 ? -4.782 16.235 4.591 1.00 92.69 92 ARG A C 1
ATOM 747 O O . ARG A 1 92 ? -3.630 15.791 4.640 1.00 92.69 92 ARG A O 1
ATOM 754 N N . PRO A 1 93 ? -5.060 17.421 4.014 1.00 89.81 93 PRO A N 1
ATOM 755 C CA . PRO A 1 93 ? -4.020 18.296 3.477 1.00 89.81 93 PRO A CA 1
ATOM 756 C C . PRO A 1 93 ? -2.939 18.588 4.526 1.00 89.81 93 PRO A C 1
ATOM 758 O O . PRO A 1 93 ? -3.238 18.844 5.690 1.00 89.81 93 PRO A O 1
ATOM 761 N N . GLY A 1 94 ? -1.669 18.506 4.129 1.00 89.06 94 GLY A N 1
ATOM 762 C CA . GLY A 1 94 ? -0.519 18.688 5.025 1.00 89.06 94 GLY A CA 1
ATOM 763 C C . GLY A 1 94 ? -0.073 17.424 5.773 1.00 89.06 94 GLY A C 1
ATOM 764 O O . GLY A 1 94 ? 1.080 17.351 6.201 1.00 89.06 94 GLY A O 1
ATOM 765 N N . GLN A 1 95 ? -0.911 16.385 5.866 1.00 90.62 95 GLN A N 1
ATOM 766 C CA . GLN A 1 95 ? -0.496 15.094 6.413 1.00 90.62 95 GLN A CA 1
ATOM 767 C C . GLN A 1 95 ? 0.025 14.175 5.308 1.00 90.62 95 GLN A C 1
ATOM 769 O O . GLN A 1 95 ? -0.624 13.931 4.296 1.00 90.62 95 GLN A O 1
ATOM 774 N N . LYS A 1 96 ? 1.218 13.608 5.521 1.00 90.69 96 LYS A N 1
ATOM 775 C CA . LYS A 1 96 ? 1.792 12.596 4.616 1.00 90.69 96 LYS A CA 1
ATOM 776 C C . LYS A 1 96 ? 1.155 11.214 4.785 1.00 90.69 96 LYS A C 1
ATOM 778 O O . LYS A 1 96 ? 1.488 10.321 4.020 1.00 90.69 96 LYS A O 1
ATOM 783 N N . LYS A 1 97 ? 0.315 11.012 5.800 1.00 95.31 97 LYS A N 1
ATOM 784 C CA . LYS A 1 97 ? -0.299 9.729 6.142 1.00 95.31 97 LYS A CA 1
ATOM 785 C C . LYS A 1 97 ? -1.814 9.892 6.113 1.00 95.31 97 LYS A C 1
ATOM 787 O O . LYS A 1 97 ? -2.335 10.770 6.791 1.00 95.31 97 LYS A O 1
ATOM 792 N N . CYS A 1 98 ? -2.479 9.041 5.354 1.00 96.06 98 CYS A N 1
ATOM 793 C CA . CYS A 1 98 ? -3.919 8.891 5.312 1.00 96.06 98 CYS A CA 1
ATOM 794 C C . CYS A 1 98 ? -4.379 7.819 6.298 1.00 96.06 98 CYS A C 1
ATOM 796 O O . CYS A 1 98 ? -3.620 6.931 6.691 1.00 96.06 98 CYS A O 1
ATOM 798 N N . THR A 1 99 ? -5.649 7.880 6.669 1.00 95.31 99 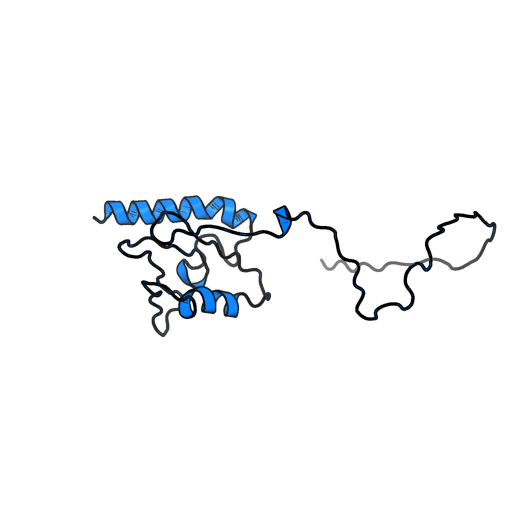THR A N 1
ATOM 799 C CA . THR A 1 99 ? -6.280 6.901 7.546 1.00 95.31 99 THR A CA 1
ATOM 800 C C . THR A 1 99 ? -7.188 6.000 6.716 1.00 95.31 99 THR A C 1
ATOM 802 O O . THR A 1 99 ? -8.248 6.431 6.276 1.00 95.31 99 THR A O 1
ATOM 805 N N . CYS A 1 100 ? -6.759 4.760 6.479 1.00 95.44 100 CYS A N 1
ATOM 806 C CA . CYS A 1 100 ? -7.478 3.784 5.656 1.00 95.44 100 CYS A CA 1
ATOM 807 C C . CYS A 1 100 ? -8.120 2.714 6.537 1.00 95.44 100 CYS A C 1
ATOM 809 O O . CYS A 1 100 ? -7.528 1.659 6.758 1.00 95.44 100 CYS A O 1
ATOM 811 N N . TYR A 1 101 ? -9.303 3.005 7.071 1.00 94.69 101 TYR A N 1
ATOM 812 C CA . TYR A 1 101 ? -10.016 2.064 7.928 1.00 94.69 101 TYR A CA 1
ATOM 813 C C . TYR A 1 101 ? -10.952 1.147 7.150 1.00 94.69 101 TYR A C 1
ATOM 815 O O . TYR A 1 101 ? -11.427 1.486 6.067 1.00 94.69 101 TYR A O 1
ATOM 823 N N . ARG A 1 102 ? -11.207 -0.030 7.722 1.00 94.25 102 ARG A N 1
ATOM 824 C CA . ARG A 1 102 ? -12.263 -0.934 7.268 1.00 94.25 102 ARG A CA 1
ATOM 825 C C . ARG A 1 102 ? -13.640 -0.285 7.472 1.00 94.25 102 ARG A C 1
ATOM 827 O O . ARG A 1 102 ? -13.819 0.482 8.424 1.00 94.25 102 ARG A O 1
ATOM 834 N N . PRO A 1 103 ? -14.650 -0.631 6.658 1.00 92.81 103 PRO A N 1
ATOM 835 C CA . PRO A 1 103 ? -16.029 -0.262 6.955 1.00 92.81 103 PRO A CA 1
ATOM 836 C C . PRO A 1 103 ? -16.423 -0.760 8.356 1.00 92.81 103 PRO A C 1
ATOM 838 O O . PRO A 1 103 ? -16.167 -1.909 8.706 1.00 92.81 103 PRO A O 1
ATOM 841 N N . ASN A 1 104 ? -17.034 0.101 9.173 1.00 88.62 104 ASN A N 1
ATOM 842 C CA . ASN A 1 104 ? -17.528 -0.209 10.528 1.00 88.62 104 ASN A CA 1
ATOM 843 C C . ASN A 1 104 ? -16.473 -0.571 11.599 1.00 88.62 104 ASN A C 1
ATOM 845 O O . ASN A 1 104 ? -16.841 -0.833 12.748 1.00 88.62 104 ASN A O 1
ATOM 849 N N . ARG A 1 105 ? -15.168 -0.545 11.291 1.00 88.56 105 ARG A N 1
ATOM 850 C CA . ARG A 1 105 ? -14.095 -0.819 12.266 1.00 88.56 105 ARG A CA 1
ATOM 851 C C . ARG A 1 105 ? -12.991 0.229 12.186 1.00 88.56 105 ARG A C 1
ATOM 853 O O . ARG A 1 105 ? -12.784 0.853 11.159 1.00 88.56 105 ARG A O 1
ATOM 860 N N . LYS A 1 106 ? -12.248 0.422 13.279 1.00 88.44 106 LYS A N 1
ATOM 861 C CA . LYS A 1 106 ? -11.079 1.330 13.323 1.00 88.44 106 LYS A CA 1
ATOM 862 C C . LYS A 1 106 ? -9.764 0.600 13.006 1.00 88.44 106 LYS A C 1
ATOM 864 O O . LYS A 1 106 ? -8.701 1.015 13.453 1.00 88.44 106 LYS A O 1
ATOM 869 N N . GLU A 1 107 ? -9.852 -0.495 12.261 1.00 91.25 107 GLU A N 1
ATOM 870 C CA . GLU A 1 107 ? -8.733 -1.352 11.856 1.00 91.25 107 GLU A CA 1
ATOM 871 C C . GLU A 1 107 ? -8.310 -0.986 10.432 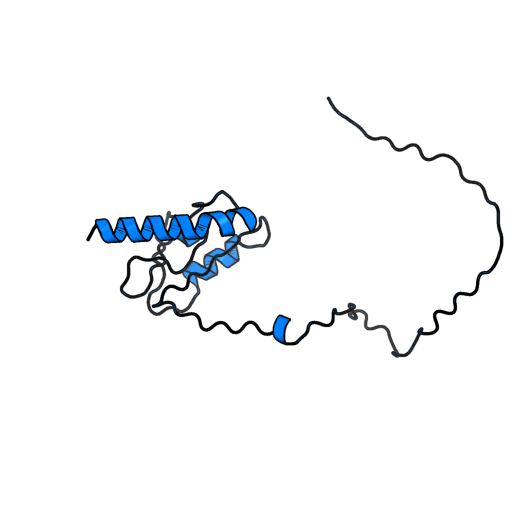1.00 91.25 107 GLU A C 1
ATOM 873 O O . GLU A 1 107 ? -9.141 -0.555 9.632 1.00 91.25 107 GLU A O 1
ATOM 878 N N . THR A 1 108 ? -7.023 -1.112 10.112 1.00 93.81 108 THR A N 1
ATOM 879 C CA . THR A 1 108 ? -6.492 -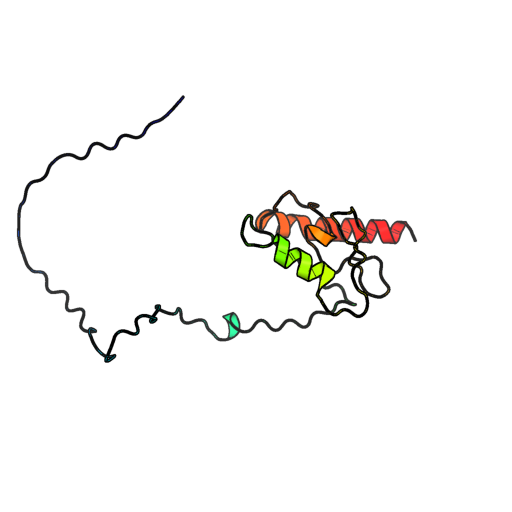0.739 8.790 1.00 93.81 108 THR A CA 1
ATOM 880 C C . THR A 1 108 ? -6.463 -1.943 7.855 1.00 93.81 108 THR A C 1
ATOM 882 O O . THR A 1 108 ? -5.922 -2.979 8.221 1.00 93.81 108 THR A O 1
ATOM 885 N N . TRP A 1 109 ? -6.983 -1.803 6.634 1.00 95.50 109 TRP A N 1
ATOM 886 C CA . TRP A 1 109 ? -6.914 -2.852 5.597 1.00 95.50 109 TRP A CA 1
ATOM 887 C C . TRP A 1 109 ? -5.671 -2.722 4.700 1.00 95.50 109 TRP A C 1
ATOM 889 O O . TRP A 1 109 ? -5.354 -3.616 3.920 1.00 95.50 109 TRP A O 1
ATOM 899 N N . LEU A 1 110 ? -4.947 -1.601 4.806 1.00 96.94 110 LEU A N 1
ATOM 900 C CA . LEU A 1 110 ? -3.751 -1.315 4.015 1.00 96.94 110 LEU A CA 1
ATOM 901 C C . LEU A 1 110 ? -2.558 -1.025 4.925 1.00 96.94 110 LEU A C 1
ATOM 903 O O . LEU A 1 110 ? -2.588 -0.077 5.716 1.00 96.94 110 LEU A O 1
ATOM 907 N N . PHE A 1 111 ? -1.467 -1.765 4.753 1.00 97.56 111 PHE A N 1
ATOM 908 C CA . PHE A 1 111 ? -0.166 -1.483 5.345 1.00 97.56 111 PHE A CA 1
ATOM 909 C C . PHE A 1 111 ? 0.766 -0.896 4.283 1.00 97.56 111 PHE A C 1
ATOM 911 O O . PHE A 1 111 ? 1.197 -1.570 3.349 1.00 97.56 111 PHE A O 1
ATOM 918 N N . SER A 1 112 ? 1.071 0.391 4.409 1.00 97.38 112 SER A N 1
ATOM 919 C CA . SER A 1 112 ? 1.910 1.120 3.461 1.00 97.38 112 SER A CA 1
ATOM 920 C C . SER A 1 112 ? 2.484 2.381 4.100 1.00 97.38 112 SER A C 1
ATOM 922 O O . SER A 1 112 ? 1.979 2.878 5.112 1.00 97.38 112 SER A O 1
ATOM 924 N N . ARG A 1 113 ? 3.467 2.996 3.434 1.00 96.69 113 ARG A N 1
ATOM 925 C CA . ARG A 1 113 ? 3.971 4.327 3.803 1.00 96.69 113 ARG A CA 1
ATOM 926 C C . ARG A 1 113 ? 2.847 5.359 3.978 1.00 96.69 113 ARG A C 1
ATOM 928 O O . ARG A 1 113 ? 2.914 6.166 4.900 1.00 96.69 113 ARG A O 1
ATOM 935 N N . PHE A 1 114 ? 1.855 5.369 3.087 1.00 96.94 114 PHE A N 1
ATOM 936 C CA . PHE A 1 114 ? 0.799 6.385 3.090 1.00 96.94 114 PHE A CA 1
ATOM 937 C C . PHE A 1 114 ? -0.384 6.040 3.996 1.00 96.94 114 PHE A C 1
ATOM 939 O O . PHE A 1 114 ? -1.204 6.918 4.215 1.00 96.94 114 PHE A O 1
ATOM 946 N N . SER A 1 115 ? -0.464 4.836 4.570 1.00 95.62 115 SER A N 1
ATOM 947 C CA . SER A 1 115 ? -1.522 4.455 5.520 1.00 95.62 115 SER A CA 1
ATOM 948 C C . SER A 1 115 ? -0.990 4.286 6.947 1.00 95.62 115 SER A C 1
ATOM 950 O O . SER A 1 115 ? -1.412 4.966 7.880 1.00 95.62 115 SER A O 1
ATOM 952 N N . THR A 1 116 ? -0.002 3.414 7.140 1.00 95.44 116 THR A N 1
ATOM 953 C CA . THR A 1 116 ? 0.573 3.081 8.452 1.00 95.44 116 THR A CA 1
ATOM 954 C C . THR A 1 116 ? 1.902 3.783 8.717 1.00 95.44 116 THR A C 1
ATOM 956 O O . THR A 1 116 ? 2.347 3.813 9.867 1.00 95.44 116 THR A O 1
ATOM 959 N N . GLY A 1 117 ? 2.509 4.405 7.704 1.00 95.31 117 GLY A N 1
ATOM 960 C CA . GLY A 1 117 ? 3.826 5.029 7.811 1.00 95.31 117 GLY A CA 1
ATOM 961 C C . GLY A 1 117 ? 4.955 4.000 7.784 1.00 95.31 117 GLY A C 1
ATOM 962 O O . GLY A 1 117 ? 4.785 2.870 7.338 1.00 95.31 117 GLY A O 1
ATOM 963 N N . TRP A 1 118 ? 6.117 4.385 8.303 1.00 94.81 118 TRP A N 1
ATOM 964 C CA . TRP A 1 118 ? 7.301 3.525 8.402 1.00 94.81 118 TRP A CA 1
ATOM 965 C C . TRP A 1 118 ? 7.315 2.7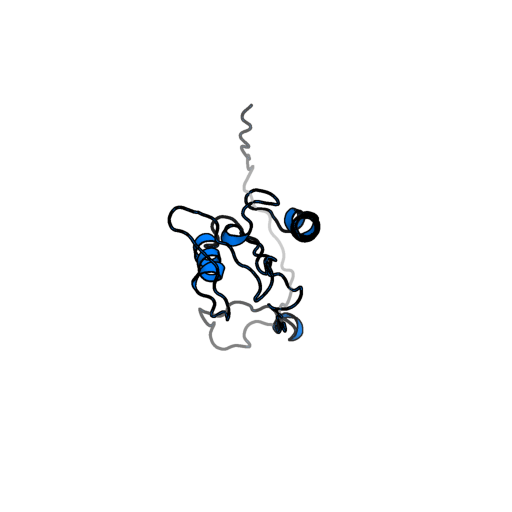28 9.711 1.00 94.81 118 TRP A C 1
ATOM 967 O O . TRP A 1 118 ? 8.278 2.771 10.468 1.00 94.81 118 TRP A O 1
ATOM 977 N N . SER A 1 119 ? 6.210 2.036 10.012 1.00 94.44 119 SER A N 1
ATOM 978 C CA . SER A 1 119 ? 6.049 1.328 11.296 1.00 94.44 119 SER A CA 1
ATOM 979 C C . SER A 1 119 ? 7.019 0.150 11.475 1.00 94.44 119 SER A C 1
ATOM 981 O O . SER A 1 119 ? 7.251 -0.256 12.606 1.00 94.44 119 SER A O 1
ATOM 983 N N . CYS A 1 120 ? 7.568 -0.383 10.379 1.00 96.31 120 CYS A N 1
ATOM 984 C CA . CYS A 1 120 ? 8.492 -1.522 10.365 1.00 96.31 120 CYS A CA 1
ATOM 985 C C . CYS A 1 120 ? 9.883 -1.175 9.813 1.00 96.31 120 CYS A C 1
ATOM 987 O O . CYS A 1 120 ? 10.618 -2.075 9.441 1.00 96.31 120 CYS A O 1
ATOM 989 N N . GLY A 1 121 ? 10.230 0.113 9.729 1.00 95.12 121 GLY A N 1
ATOM 990 C CA . GLY A 1 121 ? 11.482 0.576 9.120 1.00 95.12 121 GLY A CA 1
ATOM 991 C C . GLY A 1 121 ? 11.256 1.471 7.899 1.00 95.12 121 GLY A C 1
ATOM 992 O O . GLY A 1 121 ? 10.197 1.445 7.262 1.00 95.12 121 GLY A O 1
ATOM 993 N N . LEU A 1 122 ? 12.241 2.322 7.600 1.00 96.31 122 LEU A N 1
ATOM 994 C CA . LEU A 1 122 ? 12.239 3.192 6.422 1.00 96.31 122 LEU A CA 1
ATOM 995 C C . LEU A 1 122 ? 12.599 2.360 5.187 1.00 96.31 122 LEU A C 1
ATOM 997 O O . LEU A 1 122 ? 13.718 1.880 5.091 1.00 96.31 122 LEU A O 1
ATOM 1001 N N . HIS A 1 123 ? 11.678 2.258 4.225 1.00 93.31 123 HIS A N 1
ATOM 1002 C CA . HIS A 1 123 ? 11.822 1.386 3.050 1.00 93.31 123 HIS A CA 1
ATOM 1003 C C . HIS A 1 123 ? 12.039 -0.090 3.408 1.00 93.31 123 HIS A C 1
ATOM 1005 O O . HIS A 1 123 ? 12.875 -0.748 2.798 1.00 93.31 123 HIS A O 1
ATOM 1011 N N . ALA A 1 124 ? 11.247 -0.581 4.368 1.00 96.06 124 ALA A N 1
ATOM 1012 C CA . ALA A 1 124 ? 11.357 -1.946 4.856 1.00 96.06 124 ALA A CA 1
ATOM 1013 C C . ALA A 1 124 ? 11.278 -2.990 3.732 1.00 96.06 124 ALA A C 1
ATOM 1015 O O . ALA A 1 124 ? 10.385 -2.922 2.875 1.00 96.06 124 ALA A O 1
ATOM 1016 N N . ASP A 1 125 ? 12.222 -3.929 3.743 1.00 96.69 125 ASP A N 1
ATOM 1017 C CA . ASP A 1 125 ? 12.317 -4.992 2.746 1.00 96.69 125 ASP A CA 1
ATOM 1018 C C . ASP A 1 125 ? 11.387 -6.178 3.065 1.00 96.69 125 ASP A C 1
ATOM 1020 O O . ASP A 1 125 ? 10.577 -6.147 3.996 1.00 96.69 125 ASP A O 1
ATOM 1024 N N . TRP A 1 126 ? 11.457 -7.231 2.250 1.00 97.19 126 TRP A N 1
ATOM 1025 C CA . TRP A 1 126 ? 10.618 -8.415 2.435 1.00 97.19 126 TRP A CA 1
ATOM 1026 C C . TRP A 1 126 ? 10.884 -9.114 3.776 1.00 97.19 126 TRP A C 1
ATOM 1028 O O . TRP A 1 126 ? 9.941 -9.542 4.447 1.00 97.19 126 TRP A O 1
ATOM 1038 N N . THR A 1 127 ? 12.146 -9.183 4.198 1.00 97.25 127 THR A N 1
ATOM 1039 C CA . THR A 1 127 ? 12.559 -9.806 5.459 1.00 97.25 127 THR A CA 1
ATOM 1040 C C . THR A 1 127 ? 12.036 -9.008 6.648 1.00 97.25 127 THR A C 1
ATOM 1042 O O . THR A 1 127 ? 11.499 -9.572 7.599 1.00 97.25 127 THR A O 1
ATOM 1045 N N . GLU A 1 128 ? 12.140 -7.684 6.603 1.00 96.94 128 GLU A N 1
ATOM 1046 C CA . GLU A 1 128 ? 11.654 -6.821 7.677 1.00 96.94 128 GLU A CA 1
ATOM 1047 C C . GLU A 1 128 ? 10.125 -6.842 7.769 1.00 96.94 128 GLU A C 1
ATOM 1049 O O . GLU A 1 128 ? 9.566 -6.973 8.861 1.00 96.94 128 GLU A O 1
ATOM 1054 N N . LEU A 1 129 ? 9.424 -6.762 6.633 1.00 96.94 129 LEU A N 1
ATOM 1055 C CA . LEU A 1 129 ? 7.961 -6.722 6.616 1.00 96.94 129 LEU A CA 1
ATOM 1056 C C . LEU A 1 129 ? 7.336 -8.030 7.104 1.00 96.94 129 LEU A C 1
ATOM 1058 O O . LEU A 1 129 ? 6.418 -7.984 7.925 1.00 96.94 129 LEU A O 1
ATOM 1062 N N . THR A 1 130 ? 7.833 -9.181 6.649 1.00 97.12 130 THR A N 1
ATOM 1063 C CA . THR A 1 130 ? 7.302 -10.492 7.061 1.00 97.12 130 THR A CA 1
ATOM 1064 C C . THR A 1 130 ? 7.463 -10.737 8.562 1.00 97.12 130 THR A C 1
ATOM 1066 O O . THR A 1 130 ? 6.547 -11.261 9.194 1.00 97.12 130 THR A O 1
ATOM 1069 N N . ASN A 1 131 ? 8.566 -10.273 9.158 1.00 97.06 131 ASN A N 1
ATOM 1070 C CA . ASN A 1 131 ? 8.830 -10.428 10.590 1.00 97.06 131 ASN A CA 1
ATOM 1071 C C . ASN A 1 131 ? 8.129 -9.374 11.472 1.00 97.06 131 ASN A C 1
ATOM 1073 O O . ASN A 1 131 ? 7.832 -9.640 12.636 1.00 97.06 131 ASN A O 1
ATOM 1077 N N . CYS A 1 132 ? 7.854 -8.174 10.950 1.00 97.19 132 CYS A N 1
ATOM 1078 C CA . CYS A 1 132 ? 7.338 -7.056 11.747 1.00 97.19 132 CYS A CA 1
ATOM 1079 C C . CYS A 1 132 ? 5.825 -6.821 11.616 1.00 97.19 132 CYS A C 1
ATOM 1081 O O . CYS A 1 132 ? 5.160 -6.525 12.617 1.00 97.19 132 CYS A O 1
ATOM 1083 N N . VAL A 1 133 ? 5.261 -6.926 10.406 1.00 96.00 133 VAL A N 1
ATOM 1084 C CA . VAL A 1 133 ? 3.875 -6.510 10.117 1.00 96.00 133 VAL A CA 1
ATOM 1085 C C . VAL A 1 133 ? 2.845 -7.213 11.008 1.00 96.00 133 VAL A C 1
ATOM 1087 O O . VAL A 1 133 ? 2.033 -6.494 11.605 1.00 96.00 133 VAL A O 1
ATOM 1090 N N . PRO A 1 134 ? 2.888 -8.550 11.198 1.00 94.75 134 PRO A N 1
ATOM 1091 C CA . PRO A 1 134 ? 1.936 -9.231 12.077 1.00 94.75 134 PRO A CA 1
ATOM 1092 C C . PRO A 1 134 ? 1.966 -8.679 13.511 1.00 94.75 134 PRO A C 1
ATOM 1094 O O . PRO A 1 134 ? 0.928 -8.435 14.123 1.00 94.75 134 PRO A O 1
ATOM 1097 N N . GLY A 1 135 ? 3.161 -8.392 14.037 1.00 94.62 135 GLY A N 1
ATOM 1098 C CA . GLY A 1 135 ? 3.330 -7.832 15.378 1.00 94.62 135 GLY A CA 1
ATOM 1099 C C . GLY A 1 135 ? 2.792 -6.405 15.518 1.00 94.62 135 GLY A C 1
ATOM 1100 O O . GLY A 1 135 ? 2.229 -6.055 16.557 1.00 94.62 135 GLY A O 1
ATOM 1101 N N . VAL A 1 136 ? 2.943 -5.565 14.491 1.00 93.88 136 VAL A N 1
ATOM 1102 C CA . VAL A 1 136 ? 2.460 -4.173 14.511 1.00 93.88 136 VAL A CA 1
ATOM 1103 C C . VAL A 1 136 ? 0.939 -4.092 14.413 1.00 93.88 136 VAL A C 1
ATOM 1105 O O . VAL A 1 136 ? 0.341 -3.277 15.122 1.00 93.88 136 VAL A O 1
ATOM 1108 N N . LEU A 1 137 ? 0.320 -4.907 13.556 1.00 91.31 137 LEU A N 1
ATOM 1109 C CA . LEU A 1 137 ? -1.137 -4.938 13.396 1.00 91.31 137 LEU A CA 1
ATOM 1110 C C . LEU A 1 137 ? -1.810 -5.406 14.693 1.00 91.31 137 LEU A C 1
ATOM 1112 O O . LEU A 1 137 ? -2.574 -4.645 15.285 1.00 91.31 137 LEU A O 1
ATOM 1116 N N . ASN A 1 138 ? -1.367 -6.539 15.249 1.00 88.75 138 ASN A N 1
ATOM 1117 C CA . ASN A 1 138 ? -1.896 -7.075 16.508 1.00 88.75 138 ASN A CA 1
ATOM 1118 C C . ASN A 1 138 ? -1.794 -6.079 17.679 1.00 88.75 138 ASN A C 1
ATOM 1120 O O . ASN A 1 138 ? -2.722 -5.930 18.475 1.00 88.75 138 ASN A O 1
ATOM 1124 N N . LYS A 1 139 ? -0.674 -5.349 17.794 1.00 88.12 139 LYS A N 1
ATOM 1125 C CA . LYS A 1 139 ? -0.498 -4.321 18.838 1.00 88.12 139 LYS A CA 1
ATOM 1126 C C . LYS A 1 139 ? -1.484 -3.160 18.688 1.00 88.12 139 LYS A C 1
ATOM 1128 O O . LYS A 1 139 ? -1.957 -2.631 19.695 1.00 88.12 139 LYS A O 1
ATOM 1133 N N . LYS A 1 140 ? -1.775 -2.738 17.454 1.00 81.62 140 LYS A N 1
ATOM 1134 C CA . LYS A 1 140 ? -2.734 -1.658 17.176 1.00 81.62 140 LYS A CA 1
ATOM 1135 C C . LYS A 1 140 ? -4.163 -2.079 17.491 1.00 81.62 140 LYS A C 1
ATOM 1137 O O . LYS A 1 140 ? -4.869 -1.314 18.150 1.00 81.62 140 LYS A O 1
ATOM 1142 N N . ASP A 1 141 ? -4.542 -3.287 17.099 1.00 77.88 141 ASP A N 1
ATOM 1143 C CA . ASP A 1 141 ? -5.899 -3.794 17.301 1.00 77.88 141 ASP A CA 1
ATOM 1144 C C . ASP A 1 141 ? -6.183 -4.012 18.791 1.00 77.88 141 ASP A C 1
ATOM 1146 O O . ASP A 1 141 ? -7.216 -3.578 19.302 1.00 77.88 141 ASP A O 1
ATOM 1150 N N . ASN A 1 142 ? -5.214 -4.552 19.539 1.00 77.62 142 ASN A N 1
ATOM 1151 C CA . ASN A 1 142 ? -5.321 -4.690 20.995 1.00 77.62 142 ASN A CA 1
ATOM 1152 C C . ASN A 1 142 ? -5.426 -3.335 21.708 1.00 77.62 142 ASN A C 1
ATOM 1154 O O . ASN A 1 142 ? -6.223 -3.179 22.632 1.00 77.62 142 ASN A O 1
ATOM 1158 N N . LYS A 1 143 ? -4.674 -2.321 21.261 1.00 76.25 143 LYS A N 1
ATOM 1159 C CA . LYS A 1 143 ? -4.784 -0.969 21.826 1.00 76.25 143 LYS A CA 1
ATOM 1160 C C . LYS A 1 143 ? -6.176 -0.370 21.601 1.00 76.25 143 LYS A C 1
ATOM 1162 O O . LYS A 1 143 ? -6.695 0.283 22.498 1.00 76.25 143 LYS A O 1
ATOM 1167 N N . LEU A 1 144 ? -6.774 -0.584 20.429 1.00 73.44 144 LEU A N 1
ATOM 1168 C CA . LEU A 1 144 ? -8.126 -0.113 20.109 1.00 73.44 144 LEU A CA 1
ATOM 1169 C C . LEU A 1 144 ? -9.209 -0.845 20.908 1.00 73.44 144 LEU A C 1
ATOM 1171 O O . LEU A 1 144 ? -10.179 -0.207 21.311 1.00 73.44 144 LEU A O 1
ATOM 1175 N N . LYS A 1 145 ? -9.037 -2.148 21.156 1.00 72.12 145 LYS A N 1
ATOM 1176 C CA . LYS A 1 145 ? -9.940 -2.941 22.002 1.00 72.12 145 LYS A CA 1
ATOM 1177 C C . LYS A 1 145 ? -9.913 -2.480 23.459 1.00 72.12 145 LYS A C 1
ATOM 1179 O O . LYS A 1 145 ? -10.973 -2.333 24.042 1.00 72.12 145 LYS A O 1
ATOM 1184 N N . ASN A 1 146 ? -8.739 -2.159 24.003 1.00 68.69 146 ASN A N 1
ATOM 1185 C CA . ASN A 1 146 ? -8.596 -1.683 25.388 1.00 68.69 146 ASN A CA 1
ATOM 1186 C C . ASN A 1 146 ? -9.080 -0.235 25.613 1.00 68.69 146 ASN A C 1
ATOM 1188 O O . ASN A 1 146 ? -9.130 0.223 26.749 1.00 68.69 146 ASN A O 1
ATOM 1192 N N . LEU A 1 147 ? -9.362 0.509 24.538 1.00 60.75 147 LEU A N 1
ATOM 1193 C CA . LEU A 1 147 ? -9.902 1.875 24.576 1.00 60.75 147 LEU A CA 1
ATOM 1194 C C . LEU A 1 147 ? -11.436 1.914 24.422 1.00 60.75 147 LEU A C 1
ATOM 1196 O O . LEU A 1 147 ? -12.004 3.007 24.397 1.00 60.75 147 LEU A O 1
ATOM 1200 N N . ARG A 1 148 ? -12.081 0.755 24.251 1.00 50.19 148 ARG A N 1
ATOM 1201 C CA . ARG A 1 148 ? -13.538 0.574 24.252 1.00 50.19 148 ARG A CA 1
ATOM 1202 C C . ARG A 1 148 ? -13.984 0.032 25.601 1.00 50.19 148 ARG A C 1
ATOM 1204 O O . ARG A 1 148 ? -15.108 0.403 25.990 1.00 50.19 148 ARG A O 1
#

Sequence (148 aa):
MLILYQYVAPGVMNFGSPHGYLVEDDTDIFPTPDPHYVKKYYFPIRDLERTVDFEIKGEDVIVFLHIQKTGGTTFGRHLVQNVRLEVPCDCRPGQKKCTCYRPNRKETWLFSRFSTGWSCGLHADWTELTNCVPGVLNKKDNKLKNLR

Foldseek 3Di:
DDDDDDDDDDDDDDDDDDDDDDDPPDPDPDDDPDPPDDDDDDDDVVVVDDDDPADLQDDAAAEDQDDPPPCVVVVVCCVQPVDDDPDGWADDPPDQATDAHRVPDSAHRYHDCRHPNQQQHDSDDPVSCVVPVVVVRVVVVVVVVVVD

Secondary structure (DSSP, 8-state):
------PPPP------------------SSSS--TT--------HHHH-------TTTT--EE----TTSSHHHHHHHHHHSS--SS--B--TT-S--B-BPTTSS-BSEESTTTT-STT-TT--HHHHHHHHHHHHHHHHHHHHTT-

Radius of gyration: 26.82 Å; chains: 1; bounding box: 68×49×66 Å

pLDDT: mean 80.65, std 21.5, range [30.52, 98.06]

InterPro domains:
  IPR005331 Sulfotransferase [PF03567] (53-99)
  IPR010635 Heparan sulphate 6-sulfotransferase/Protein-tyrosine sulfotransferase [PTHR12812] (1-142)
  IPR027417 P-loop containing nucleoside triphosphate hydrolase [G3DSA:3.40.50.300] (57-136)